Protein AF-A0A3D4TC23-F1 (afdb_monomer_lite)

Secondary structure (DSSP, 8-state):
-TTHHHHHHHHS-SS--PPP-----SS-SSS-TTT-S-TTPPTT--B-TTSPBP-SS-SSS-TTT-S-SS--GGGPSB-TTS-B-PPPPHHHHHHHHHHHH----S--------------

Structure (mmCIF, N/CA/C/O backbone):
data_AF-A0A3D4TC23-F1
#
_entry.id   AF-A0A3D4TC23-F1
#
loop_
_atom_site.group_PDB
_atom_site.id
_atom_site.type_symbol
_atom_site.label_atom_id
_atom_site.label_alt_id
_atom_site.label_comp_id
_atom_site.label_asym_id
_atom_site.label_entity_id
_atom_site.label_seq_id
_atom_site.pdbx_PDB_ins_code
_atom_site.Cartn_x
_atom_site.Cartn_y
_atom_site.Cartn_z
_atom_site.occupancy
_atom_site.B_iso_or_equiv
_atom_site.auth_seq_id
_atom_site.auth_comp_id
_atom_site.auth_asym_id
_atom_site.auth_atom_id
_atom_site.pdbx_PDB_model_num
ATOM 1 N N . ASN A 1 1 ? -44.254 -9.293 37.649 1.00 72.00 1 ASN A N 1
ATOM 2 C CA . ASN A 1 1 ? -43.130 -10.226 37.430 1.00 72.00 1 ASN A CA 1
ATOM 3 C C . ASN A 1 1 ? -41.869 -9.591 38.013 1.00 72.00 1 ASN A C 1
ATOM 5 O O . ASN A 1 1 ? -41.454 -8.567 37.481 1.00 72.00 1 ASN A O 1
ATOM 9 N N . PRO A 1 2 ? -41.305 -10.124 39.108 1.00 73.06 2 PRO A N 1
ATOM 10 C CA . PRO A 1 2 ? -40.113 -9.569 39.765 1.00 73.06 2 PRO A CA 1
ATOM 11 C C . PRO A 1 2 ? -38.872 -9.532 38.859 1.00 73.06 2 PRO A C 1
ATOM 13 O O . PRO A 1 2 ? -37.979 -8.723 39.082 1.00 73.06 2 PRO A O 1
ATOM 16 N N . ASN A 1 3 ? -38.855 -10.311 37.774 1.00 76.38 3 ASN A N 1
ATOM 17 C CA . ASN A 1 3 ? -37.745 -10.321 36.822 1.00 76.38 3 ASN A CA 1
ATOM 18 C C . ASN A 1 3 ? -37.757 -9.129 35.846 1.00 76.38 3 ASN A C 1
ATOM 20 O O . ASN A 1 3 ? -36.810 -8.962 35.085 1.00 76.38 3 ASN A O 1
ATOM 24 N N . ASN A 1 4 ? -38.797 -8.283 35.853 1.00 77.31 4 ASN A N 1
ATOM 25 C CA . ASN A 1 4 ? -38.922 -7.146 34.927 1.00 77.31 4 ASN A CA 1
ATOM 26 C C . ASN A 1 4 ? -37.765 -6.135 35.062 1.00 77.31 4 ASN A C 1
ATOM 28 O O . ASN A 1 4 ? -37.332 -5.543 34.080 1.00 77.31 4 ASN A O 1
ATOM 32 N N . TYR A 1 5 ? -37.223 -5.980 36.272 1.00 70.69 5 TYR A N 1
ATOM 33 C CA . TYR A 1 5 ? -36.070 -5.114 36.531 1.00 70.69 5 TYR A CA 1
ATOM 34 C C . TYR A 1 5 ? -34.802 -5.643 35.859 1.00 70.69 5 TYR A C 1
ATOM 36 O O . TYR A 1 5 ? -34.098 -4.889 35.196 1.00 70.69 5 TYR A O 1
ATOM 44 N N . LEU A 1 6 ? -34.582 -6.957 35.940 1.00 73.12 6 LEU A N 1
ATOM 45 C CA . LEU A 1 6 ? -33.423 -7.612 35.344 1.00 73.12 6 LEU A CA 1
ATOM 46 C C . LEU A 1 6 ? -33.476 -7.568 33.806 1.00 73.12 6 LEU A C 1
ATOM 48 O O . LEU A 1 6 ? -32.470 -7.302 33.155 1.00 73.12 6 LEU A O 1
ATOM 52 N N . TYR A 1 7 ? -34.665 -7.751 33.217 1.00 74.19 7 TYR A N 1
ATOM 53 C CA . TYR A 1 7 ? -34.852 -7.628 31.766 1.00 74.19 7 TYR A CA 1
ATOM 54 C C . TYR A 1 7 ? -34.647 -6.192 31.257 1.00 74.19 7 TYR A C 1
ATOM 56 O O . TYR A 1 7 ? -34.028 -6.002 30.211 1.00 74.19 7 TYR A O 1
ATOM 64 N N . ASN A 1 8 ? -35.111 -5.176 31.993 1.00 73.94 8 ASN A N 1
ATOM 65 C CA . ASN A 1 8 ? -34.905 -3.774 31.609 1.00 73.94 8 ASN A CA 1
ATOM 66 C C . ASN A 1 8 ? -33.432 -3.343 31.685 1.00 73.94 8 ASN A C 1
ATOM 68 O O . ASN A 1 8 ? -32.998 -2.517 30.883 1.00 73.94 8 ASN A O 1
ATOM 72 N N . GLU A 1 9 ? -32.656 -3.897 32.618 1.00 73.19 9 GLU A N 1
ATOM 73 C CA . GLU A 1 9 ? -31.223 -3.607 32.738 1.00 73.19 9 GLU A CA 1
ATOM 74 C C . GLU A 1 9 ? -30.381 -4.259 31.640 1.00 73.19 9 GLU A C 1
ATOM 76 O O . GLU A 1 9 ? -29.403 -3.661 31.203 1.00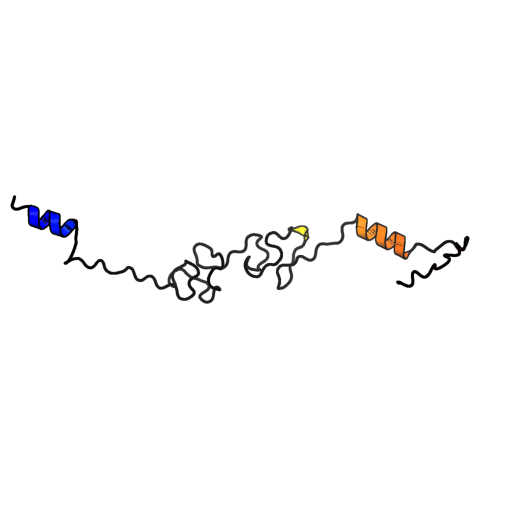 73.19 9 GLU A O 1
ATOM 81 N N . LEU A 1 10 ? -30.774 -5.436 31.147 1.00 73.31 10 LEU A N 1
ATOM 82 C CA . LEU A 1 10 ? -30.127 -6.058 29.987 1.00 73.31 10 LEU A CA 1
ATOM 83 C C . LEU A 1 10 ? -30.443 -5.314 28.685 1.00 73.31 10 LEU A C 1
ATOM 85 O O . LEU A 1 10 ? -29.566 -5.164 27.839 1.00 73.31 10 LEU A O 1
ATOM 89 N N . ASN A 1 11 ? -31.681 -4.836 28.525 1.00 71.44 11 ASN A N 1
ATOM 90 C CA . ASN A 1 11 ? -32.112 -4.174 27.293 1.00 71.44 11 ASN A CA 1
ATOM 91 C C . ASN A 1 11 ? -31.631 -2.715 27.198 1.00 71.44 11 ASN A C 1
ATOM 93 O O . ASN A 1 11 ? -31.461 -2.185 26.105 1.00 71.44 11 ASN A O 1
ATOM 97 N N . ASN A 1 12 ? -31.410 -2.052 28.339 1.00 72.50 12 ASN A N 1
ATOM 98 C CA . ASN A 1 12 ? -30.848 -0.706 28.386 1.00 72.50 12 ASN A CA 1
ATOM 99 C C . ASN A 1 12 ? -29.893 -0.562 29.587 1.00 72.50 12 ASN A C 1
ATOM 101 O O . ASN A 1 12 ? -30.278 0.038 30.601 1.00 72.50 12 ASN A O 1
ATOM 105 N N . PRO A 1 13 ? -28.652 -1.081 29.491 1.00 68.25 13 PRO A N 1
ATOM 106 C CA . PRO A 1 13 ? -27.704 -1.139 30.601 1.00 68.25 13 PRO A CA 1
ATOM 107 C C . PRO A 1 13 ? -27.252 0.258 31.026 1.00 68.25 13 PRO A C 1
ATOM 109 O O . PRO A 1 13 ? -26.252 0.797 30.566 1.00 68.25 13 PRO A O 1
ATOM 112 N N . ARG A 1 14 ? -28.000 0.863 31.953 1.00 67.88 14 ARG A N 1
ATOM 113 C CA . ARG A 1 14 ? -27.657 2.163 32.551 1.00 67.88 14 ARG A CA 1
ATOM 114 C C . ARG A 1 14 ? -26.472 2.068 33.516 1.00 67.88 14 ARG A C 1
ATOM 116 O O . ARG A 1 14 ? -25.796 3.066 33.741 1.00 67.88 14 ARG A O 1
ATOM 123 N N . HIS A 1 15 ? -26.225 0.877 34.065 1.00 67.19 15 HIS A N 1
ATOM 124 C CA . HIS A 1 15 ? -25.221 0.634 35.105 1.00 67.19 15 HIS A CA 1
ATOM 125 C C . HIS A 1 15 ? -23.964 -0.089 34.606 1.00 67.19 15 HIS A C 1
ATOM 127 O O . HIS A 1 15 ? -22.924 0.004 35.251 1.00 67.19 15 HIS A O 1
ATOM 133 N N . MET A 1 16 ? -24.013 -0.749 33.444 1.00 64.69 16 MET A N 1
ATOM 134 C CA . MET A 1 16 ? -22.820 -1.316 32.813 1.00 64.69 16 MET A CA 1
ATOM 135 C C . MET A 1 16 ? -22.335 -0.383 31.710 1.00 64.69 16 MET A C 1
ATOM 137 O O . MET A 1 16 ? -22.763 -0.467 30.563 1.00 64.69 16 MET A O 1
A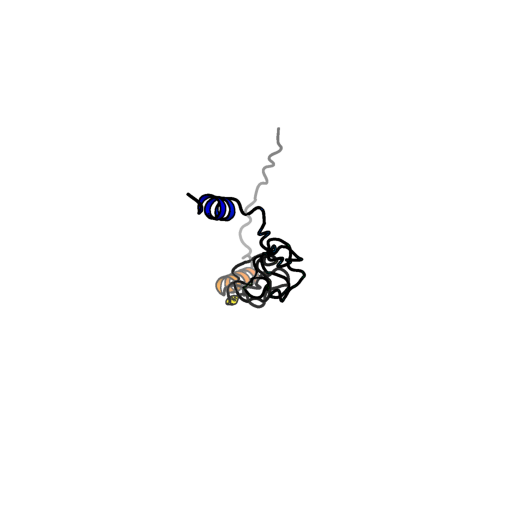TOM 141 N N . LYS A 1 17 ? -21.404 0.507 32.054 1.00 66.00 17 LYS A N 1
ATOM 142 C CA . LYS A 1 17 ? -20.554 1.131 31.041 1.00 66.00 17 LYS A CA 1
ATOM 143 C C . LYS A 1 17 ? -19.539 0.073 30.638 1.00 66.00 17 LYS A C 1
ATOM 145 O O . LYS A 1 17 ? -18.608 -0.187 31.397 1.00 66.00 17 LYS A O 1
ATOM 150 N N . GLN A 1 18 ? -19.743 -0.570 29.490 1.00 66.00 18 GLN A N 1
ATOM 151 C CA . GLN A 1 18 ? -18.682 -1.384 28.909 1.00 66.00 18 GLN A CA 1
ATOM 152 C C . GLN A 1 18 ? -17.437 -0.493 28.810 1.00 66.00 18 GLN A C 1
ATOM 154 O O . GLN A 1 18 ? -17.546 0.621 28.277 1.00 66.00 18 GLN A O 1
ATOM 159 N N . PRO A 1 19 ? -16.286 -0.906 29.370 1.00 70.50 19 PRO A N 1
ATOM 160 C CA . PRO A 1 19 ? -15.062 -0.164 29.150 1.00 70.50 19 PRO A CA 1
ATOM 161 C C . PRO A 1 19 ? -14.854 -0.130 27.640 1.00 70.50 19 PRO A C 1
ATOM 163 O O . PRO A 1 19 ? -14.875 -1.172 26.983 1.00 70.50 19 PRO A O 1
ATOM 166 N N . LYS A 1 20 ? -14.732 1.073 27.075 1.00 65.44 20 LYS A N 1
ATOM 167 C CA . LYS A 1 20 ? -14.320 1.188 25.681 1.00 65.44 20 LYS A CA 1
ATOM 168 C C . LYS A 1 20 ? -12.965 0.506 25.595 1.00 65.44 20 LYS A C 1
ATOM 170 O O . LYS A 1 20 ? -12.040 0.900 26.303 1.00 65.44 20 LYS A O 1
ATOM 175 N N . ILE A 1 21 ? -12.887 -0.531 24.774 1.00 65.44 21 ILE A N 1
ATOM 176 C CA . ILE A 1 21 ? -11.628 -1.153 24.398 1.00 65.44 21 ILE A CA 1
ATOM 177 C C . ILE A 1 21 ? -10.912 -0.082 23.570 1.00 65.44 21 ILE A C 1
ATOM 179 O O . ILE A 1 21 ? -11.206 0.110 22.395 1.00 65.44 21 ILE A O 1
ATOM 183 N N . LEU A 1 22 ? -10.109 0.737 24.248 1.00 67.81 22 LEU A N 1
ATOM 184 C CA . LEU A 1 22 ? -9.270 1.758 23.640 1.00 67.81 22 LEU A CA 1
ATOM 185 C C . LEU A 1 22 ? -8.042 1.024 23.132 1.00 67.81 22 LEU A C 1
ATOM 187 O O . LEU A 1 22 ? -7.077 0.846 23.868 1.00 67.81 22 LEU A O 1
ATOM 191 N N . LEU A 1 23 ? -8.130 0.538 21.904 1.00 73.12 23 LEU A N 1
ATOM 192 C CA . LEU A 1 23 ? -6.944 0.211 21.142 1.00 73.12 23 LEU A CA 1
ATOM 193 C C . LEU A 1 23 ? -6.602 1.489 20.369 1.00 73.12 23 LEU A C 1
ATOM 195 O O . LEU A 1 23 ? -7.324 1.803 19.422 1.00 73.12 23 LEU A O 1
ATOM 199 N N . PRO A 1 24 ? -5.644 2.304 20.851 1.00 77.81 24 PRO A N 1
ATOM 200 C CA . PRO A 1 24 ? -5.206 3.468 20.105 1.00 77.81 24 PRO A CA 1
ATOM 201 C C . PRO A 1 24 ? -4.567 3.004 18.794 1.00 77.81 24 PRO A C 1
ATOM 203 O O . PRO A 1 24 ? -3.906 1.965 18.737 1.00 77.81 24 PRO A O 1
ATOM 206 N N . ASP A 1 25 ? -4.856 3.770 17.760 1.00 80.38 25 ASP A N 1
ATOM 207 C CA . ASP A 1 25 ? -4.309 3.657 16.419 1.00 80.38 25 ASP A CA 1
ATOM 208 C C . ASP A 1 25 ? -3.830 5.079 16.093 1.00 80.38 25 ASP A C 1
ATOM 210 O O . ASP A 1 25 ? -4.631 6.006 15.902 1.00 80.38 25 ASP A O 1
ATOM 214 N N . GLY A 1 26 ? -2.528 5.294 16.273 1.00 80.50 26 GLY A N 1
ATOM 215 C CA . GLY A 1 26 ? -1.889 6.602 16.255 1.00 80.50 26 GLY A CA 1
ATOM 216 C C . GLY A 1 26 ? -1.847 7.218 14.863 1.00 80.50 26 GLY A C 1
ATOM 217 O O . GLY A 1 26 ? -1.984 8.440 14.735 1.00 80.50 26 GLY A O 1
ATOM 218 N N . ASP A 1 27 ? -1.712 6.393 13.831 1.00 77.94 27 ASP A N 1
ATOM 219 C CA . ASP A 1 27 ? -1.617 6.814 12.436 1.00 77.94 27 ASP A CA 1
ATOM 220 C C . ASP A 1 27 ? -2.893 6.537 11.617 1.00 77.94 27 ASP A C 1
ATOM 222 O O . ASP A 1 27 ? -3.061 7.094 10.529 1.00 77.94 27 ASP A O 1
ATOM 226 N N . ASN A 1 28 ? -3.881 5.872 12.223 1.00 78.75 28 ASN A N 1
ATOM 227 C CA . ASN A 1 28 ? -5.197 5.563 11.660 1.00 78.75 28 ASN A CA 1
ATOM 228 C C . ASN A 1 28 ? -5.101 4.722 10.382 1.00 78.75 28 ASN A C 1
ATOM 230 O O . ASN A 1 28 ? -5.858 4.946 9.426 1.00 78.75 28 ASN A O 1
ATOM 234 N N . ASP A 1 29 ? -4.163 3.778 10.349 1.00 73.44 29 ASP A N 1
ATOM 235 C CA . ASP A 1 29 ? -3.983 2.841 9.241 1.00 73.44 29 ASP A CA 1
ATOM 236 C C . ASP A 1 29 ? -4.861 1.572 9.365 1.00 73.44 29 ASP A C 1
ATOM 238 O O . ASP A 1 29 ? -5.011 0.811 8.403 1.00 73.44 29 ASP A O 1
ATOM 242 N N . GLY A 1 30 ? -5.540 1.393 10.506 1.00 77.44 30 GLY A N 1
ATOM 243 C CA . GLY A 1 30 ? -6.416 0.259 10.796 1.00 77.44 30 GLY A CA 1
ATOM 244 C C . GLY A 1 30 ? -5.760 -0.852 11.622 1.00 77.44 30 GLY A C 1
ATOM 245 O O . GLY A 1 30 ? -6.443 -1.827 11.966 1.00 77.44 30 GLY A O 1
ATOM 246 N N . VAL A 1 31 ? -4.482 -0.707 11.972 1.00 82.94 31 VAL A N 1
ATOM 247 C CA . VAL A 1 31 ? -3.750 -1.538 12.925 1.00 82.94 31 VAL A CA 1
ATOM 248 C C . VAL A 1 31 ? -3.496 -0.731 14.195 1.00 82.94 31 VAL A C 1
ATOM 250 O O . VAL A 1 31 ? -3.268 0.464 14.212 1.00 82.94 31 VAL A O 1
ATOM 253 N N . THR A 1 32 ? -3.616 -1.39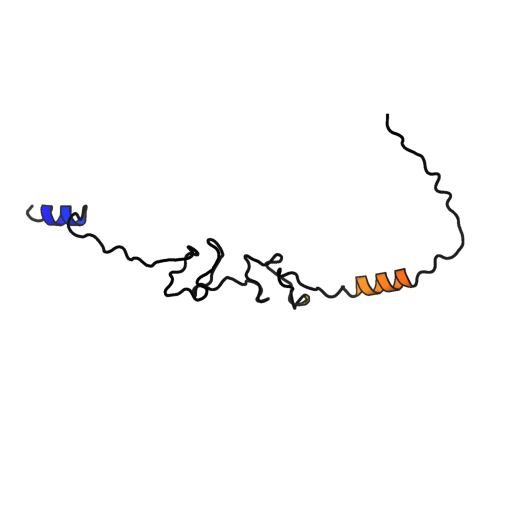5 15.334 1.00 84.00 32 THR A N 1
ATOM 254 C CA . THR A 1 32 ? -3.479 -0.737 16.635 1.00 84.00 32 THR A CA 1
ATOM 255 C C . THR A 1 32 ? -2.007 -0.643 17.009 1.00 84.00 32 THR A C 1
ATOM 257 O O . THR A 1 32 ? -1.311 -1.641 16.818 1.00 84.00 32 THR A O 1
ATOM 260 N N 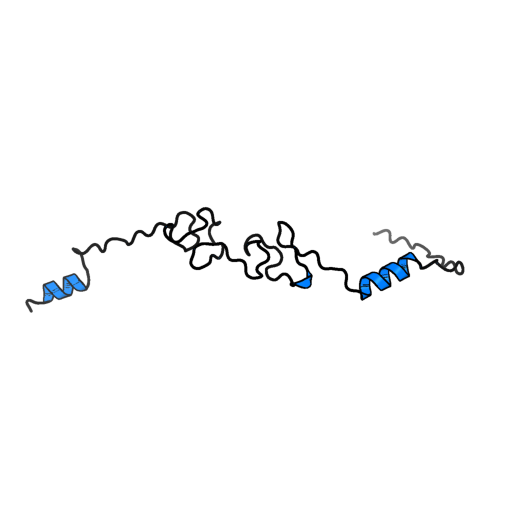. ASP A 1 33 ? -1.577 0.426 17.686 1.00 82.12 33 ASP A N 1
ATOM 261 C CA . ASP A 1 33 ? -0.167 0.717 18.026 1.00 82.12 33 ASP A CA 1
ATOM 262 C C . ASP A 1 33 ? 0.614 -0.477 18.622 1.00 82.12 33 ASP A C 1
ATOM 264 O O . ASP A 1 33 ? 1.825 -0.601 18.479 1.00 82.12 33 ASP A O 1
ATOM 268 N N . GLN A 1 34 ? -0.069 -1.375 19.341 1.00 79.88 34 GLN A N 1
ATOM 269 C CA . GLN A 1 34 ? 0.533 -2.569 19.952 1.00 79.88 34 GLN A CA 1
ATOM 270 C C . GLN A 1 34 ? 0.966 -3.659 18.956 1.00 79.88 34 GLN A C 1
ATOM 272 O O . GLN A 1 34 ? 1.764 -4.528 19.311 1.00 79.88 34 GLN A O 1
ATOM 277 N N . PHE A 1 35 ? 0.380 -3.667 17.762 1.00 80.12 35 PHE A N 1
ATOM 278 C CA . PHE A 1 35 ? 0.657 -4.614 16.683 1.00 80.12 35 PHE A CA 1
ATOM 279 C C . PHE A 1 35 ? 1.287 -3.937 15.473 1.00 80.12 35 PHE A C 1
ATOM 281 O O . PHE A 1 35 ? 1.648 -4.643 14.538 1.00 80.12 35 PHE A O 1
ATOM 288 N N . ASP A 1 36 ? 1.414 -2.615 15.511 1.00 82.31 36 ASP A N 1
ATOM 289 C CA . ASP A 1 36 ? 1.993 -1.822 14.451 1.00 82.31 36 ASP A CA 1
ATOM 290 C C . ASP A 1 36 ? 3.528 -1.802 14.550 1.00 82.31 36 ASP A C 1
ATOM 292 O O . ASP A 1 36 ? 4.123 -1.398 15.556 1.00 82.31 36 ASP A O 1
ATOM 296 N N . LEU A 1 37 ? 4.179 -2.321 13.509 1.00 82.75 37 LEU A N 1
ATOM 297 C CA . LEU A 1 37 ? 5.631 -2.305 13.352 1.00 82.75 37 LEU A CA 1
ATOM 298 C C . LEU A 1 37 ? 6.136 -1.028 12.663 1.00 82.75 37 LEU A C 1
ATOM 300 O O . LEU A 1 37 ? 7.324 -0.717 12.800 1.00 82.75 37 LEU A O 1
ATOM 304 N N . GLU A 1 38 ? 5.281 -0.301 11.943 1.00 80.44 38 GLU A N 1
ATOM 305 C CA . GLU A 1 38 ? 5.592 0.947 11.248 1.00 80.44 38 GLU A CA 1
ATOM 306 C C . GLU A 1 38 ? 4.715 2.103 11.765 1.00 80.44 38 GLU A C 1
ATOM 308 O O . GLU A 1 38 ? 3.834 2.566 11.051 1.00 80.44 38 GLU A O 1
ATOM 313 N N . PRO A 1 39 ? 5.059 2.697 12.929 1.00 70.25 39 PRO A N 1
ATOM 314 C CA . PRO A 1 39 ? 4.257 3.716 13.632 1.00 70.25 39 PRO A CA 1
ATOM 315 C C . PRO A 1 39 ? 4.123 5.079 12.929 1.00 70.25 39 PRO A C 1
ATOM 317 O O . PRO A 1 39 ? 3.813 6.088 13.561 1.00 70.25 39 PRO A O 1
ATOM 320 N N . ASN A 1 40 ? 4.476 5.166 11.648 1.00 77.62 40 ASN A N 1
ATOM 321 C CA . ASN A 1 40 ? 4.307 6.355 10.816 1.00 77.62 40 ASN A CA 1
ATOM 322 C C . ASN A 1 40 ? 3.766 5.969 9.435 1.00 77.62 40 ASN A C 1
ATOM 324 O O . ASN A 1 40 ? 4.156 6.576 8.424 1.00 77.62 40 ASN A O 1
ATOM 328 N N . THR A 1 41 ? 2.919 4.946 9.369 1.00 77.38 41 THR A N 1
ATOM 329 C CA . THR A 1 41 ? 2.271 4.582 8.123 1.00 77.38 41 THR A CA 1
ATOM 330 C C . THR A 1 41 ? 1.292 5.699 7.752 1.00 77.38 41 THR A C 1
ATOM 332 O O . THR A 1 41 ? 0.557 6.219 8.589 1.00 77.38 41 THR A O 1
ATOM 335 N N . PRO A 1 42 ? 1.299 6.195 6.504 1.00 74.62 42 PRO A N 1
ATOM 336 C CA . PRO A 1 42 ? 0.356 7.235 6.129 1.00 74.62 42 PRO A CA 1
ATOM 337 C C . PRO A 1 42 ? -1.081 6.716 6.242 1.00 74.62 42 PRO A C 1
ATOM 339 O O . PRO A 1 42 ? -1.402 5.653 5.714 1.00 74.62 42 PRO A O 1
ATOM 342 N N . ALA A 1 43 ? -1.949 7.511 6.873 1.00 70.12 43 ALA A N 1
ATOM 343 C CA . ALA A 1 43 ? -3.361 7.187 7.055 1.00 70.12 43 ALA A CA 1
ATOM 344 C C . ALA A 1 43 ? -4.012 6.721 5.739 1.00 70.12 43 ALA A C 1
ATOM 346 O O . ALA A 1 43 ? -4.004 7.441 4.733 1.00 70.12 43 ALA A O 1
ATOM 347 N N . GLY A 1 44 ? -4.591 5.520 5.755 1.00 70.44 44 GLY A N 1
ATOM 348 C CA . GLY A 1 44 ? -5.236 4.899 4.595 1.00 70.44 44 GLY A CA 1
ATOM 349 C C . GLY A 1 44 ? -4.315 4.099 3.668 1.00 70.44 44 GLY A C 1
ATOM 350 O O . GLY A 1 44 ? -4.801 3.577 2.662 1.00 70.44 44 GLY A O 1
ATOM 351 N N . ALA A 1 45 ? -3.020 3.972 3.972 1.00 76.88 45 ALA A N 1
ATOM 352 C CA . ALA A 1 45 ? -2.187 2.971 3.319 1.00 76.88 45 ALA A CA 1
ATOM 353 C C . ALA A 1 45 ? -2.617 1.562 3.744 1.00 76.88 45 ALA A C 1
ATOM 355 O O . ALA A 1 45 ? -3.009 1.322 4.883 1.00 76.88 45 ALA A O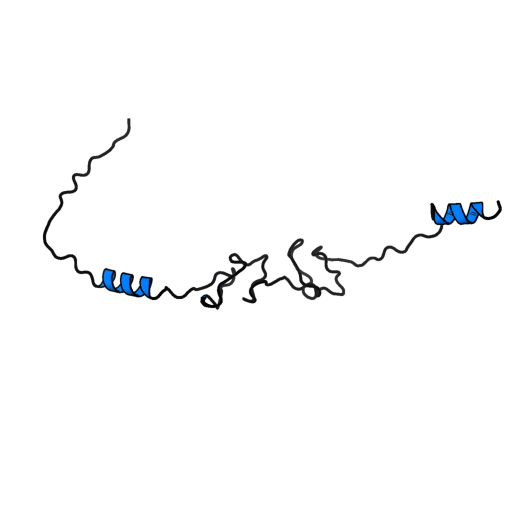 1
ATOM 356 N N . ALA A 1 46 ? -2.569 0.620 2.803 1.00 80.25 46 ALA A N 1
ATOM 357 C CA . ALA A 1 46 ? -2.848 -0.770 3.117 1.00 80.25 46 ALA A CA 1
ATOM 358 C C . ALA A 1 46 ? -1.669 -1.349 3.904 1.00 80.25 46 ALA A C 1
ATOM 360 O O . ALA A 1 46 ? -0.537 -1.324 3.417 1.00 80.25 46 ALA A O 1
ATOM 361 N N . VAL A 1 47 ? -1.950 -1.901 5.079 1.00 84.56 47 VAL A N 1
ATOM 362 C CA . VAL A 1 47 ? -0.965 -2.584 5.921 1.00 84.56 47 VAL A CA 1
ATOM 363 C C . VAL A 1 47 ? -1.255 -4.073 6.064 1.00 84.56 47 VAL A C 1
ATOM 365 O O . VAL A 1 47 ? -2.372 -4.544 5.826 1.00 84.56 47 VAL A O 1
ATOM 368 N N . ASP A 1 48 ? -0.218 -4.835 6.403 1.00 82.31 48 ASP A N 1
ATOM 369 C CA . ASP A 1 48 ? -0.320 -6.237 6.784 1.00 82.31 48 ASP A CA 1
ATOM 370 C C . ASP A 1 48 ? -0.812 -6.391 8.238 1.00 82.31 48 ASP A C 1
ATOM 372 O O . ASP A 1 48 ? -1.039 -5.427 8.966 1.00 82.31 48 ASP A O 1
ATOM 376 N N . ALA A 1 49 ? -1.001 -7.634 8.688 1.00 80.00 49 ALA A N 1
ATOM 377 C CA . ALA A 1 49 ? -1.483 -7.918 10.044 1.00 80.00 49 ALA A CA 1
ATOM 378 C C . ALA A 1 49 ? -0.522 -7.474 11.169 1.00 80.00 49 ALA A C 1
ATOM 380 O O . ALA A 1 49 ? -0.885 -7.565 12.341 1.00 80.00 49 ALA A O 1
ATOM 381 N N . HIS A 1 50 ? 0.693 -7.047 10.824 1.00 80.69 50 HIS A N 1
ATOM 382 C CA . HIS A 1 50 ? 1.701 -6.528 11.738 1.00 80.69 50 HIS A CA 1
ATOM 383 C C . HIS A 1 50 ? 1.915 -5.013 11.551 1.00 80.69 50 HIS A C 1
ATOM 385 O O . HIS A 1 50 ? 2.952 -4.503 11.966 1.00 80.69 50 HIS A O 1
ATOM 391 N N . GLY A 1 51 ? 1.001 -4.308 10.871 1.00 78.75 51 GLY A N 1
ATOM 392 C CA . GLY A 1 51 ? 1.109 -2.864 10.629 1.00 78.75 51 GLY A CA 1
ATOM 393 C C . GLY A 1 51 ? 2.277 -2.473 9.730 1.00 78.75 51 GLY A C 1
ATOM 394 O O . GLY A 1 51 ? 2.728 -1.341 9.757 1.00 78.75 51 GLY A O 1
ATOM 395 N N . ARG A 1 52 ? 2.817 -3.402 8.931 1.00 83.88 52 ARG A N 1
ATOM 396 C CA . ARG A 1 52 ? 3.789 -3.018 7.901 1.00 83.88 52 ARG A CA 1
ATOM 397 C C . ARG A 1 52 ? 3.067 -2.657 6.631 1.00 83.88 52 ARG A C 1
ATOM 399 O O . ARG A 1 52 ? 2.117 -3.341 6.243 1.00 83.88 52 ARG A O 1
ATOM 406 N N . ALA A 1 53 ? 3.560 -1.648 5.942 1.00 85.31 53 ALA A N 1
ATOM 407 C CA . ALA A 1 53 ? 3.032 -1.264 4.661 1.00 85.31 53 ALA A CA 1
ATOM 408 C C . ALA A 1 53 ? 3.087 -2.433 3.680 1.00 85.31 53 ALA A C 1
ATOM 410 O O . ALA A 1 53 ? 4.092 -3.136 3.543 1.00 85.31 53 ALA A O 1
ATOM 411 N N . LYS A 1 54 ? 1.960 -2.653 3.014 1.00 86.12 54 LYS A N 1
ATOM 412 C CA . LYS A 1 54 ? 1.812 -3.743 2.070 1.00 86.12 54 LYS A CA 1
ATOM 413 C C . LYS A 1 54 ? 2.704 -3.495 0.853 1.00 86.12 54 LYS A C 1
ATOM 415 O O . LYS A 1 54 ? 2.669 -2.413 0.275 1.00 86.12 54 LYS A O 1
ATOM 420 N N . ASP A 1 55 ? 3.471 -4.514 0.497 1.00 85.94 55 ASP A N 1
ATOM 421 C CA . ASP A 1 55 ? 4.304 -4.602 -0.701 1.00 85.94 55 ASP A CA 1
ATOM 422 C C . ASP A 1 55 ? 3.847 -5.866 -1.445 1.00 85.94 55 ASP A C 1
ATOM 424 O O . ASP A 1 55 ? 4.026 -6.993 -0.962 1.00 85.94 55 ASP A O 1
ATOM 428 N N . THR A 1 56 ? 3.097 -5.672 -2.529 1.00 85.75 56 THR A N 1
ATOM 429 C CA . THR A 1 56 ? 2.403 -6.751 -3.237 1.00 85.75 56 THR A CA 1
ATOM 430 C C . THR A 1 56 ? 3.342 -7.556 -4.139 1.00 85.75 56 THR A C 1
ATOM 432 O O . THR A 1 56 ? 3.119 -8.763 -4.296 1.00 85.75 56 THR A O 1
ATOM 435 N N . ASP A 1 57 ? 4.373 -6.942 -4.719 1.00 83.88 57 ASP A N 1
ATOM 436 C CA . ASP A 1 57 ? 5.304 -7.602 -5.642 1.00 83.88 57 ASP A CA 1
ATOM 437 C C . ASP A 1 57 ? 6.659 -7.971 -5.008 1.00 83.88 57 ASP A C 1
ATOM 439 O O . ASP A 1 57 ? 7.386 -8.814 -5.550 1.00 83.88 57 ASP A O 1
ATOM 443 N N . GLY A 1 58 ? 6.942 -7.453 -3.811 1.00 85.31 58 GLY A N 1
ATOM 444 C CA . GLY A 1 58 ? 8.132 -7.756 -3.030 1.00 85.31 58 GLY A CA 1
ATOM 445 C C . GLY A 1 58 ? 9.379 -7.017 -3.511 1.00 85.31 58 GLY A C 1
ATOM 446 O O . GLY A 1 58 ? 10.490 -7.515 -3.288 1.00 85.31 58 GLY A O 1
ATOM 447 N N . ASP A 1 59 ? 9.225 -5.890 -4.208 1.00 80.88 59 ASP A N 1
ATOM 448 C CA . ASP A 1 59 ? 10.333 -5.071 -4.703 1.00 80.88 59 ASP A CA 1
ATOM 449 C C . ASP A 1 59 ? 10.998 -4.188 -3.633 1.00 80.88 59 ASP A C 1
ATOM 451 O O . ASP A 1 59 ? 12.113 -3.687 -3.838 1.00 80.88 59 ASP A O 1
ATOM 455 N N . GLY A 1 60 ? 10.386 -4.109 -2.447 1.00 83.31 60 GLY A N 1
ATOM 456 C CA . GLY A 1 60 ? 10.848 -3.330 -1.306 1.00 83.31 60 GLY A CA 1
ATOM 457 C C . GLY A 1 60 ? 10.300 -1.902 -1.259 1.00 83.31 60 GLY A C 1
ATOM 458 O O . GLY A 1 60 ? 10.671 -1.149 -0.349 1.00 83.31 60 GLY A O 1
ATOM 459 N N . VAL A 1 61 ? 9.438 -1.515 -2.199 1.00 86.12 61 VAL A N 1
ATOM 460 C CA . VAL A 1 61 ? 8.692 -0.259 -2.219 1.00 86.12 61 VAL A CA 1
ATOM 461 C C . VAL A 1 61 ? 7.239 -0.556 -1.833 1.00 86.12 61 VAL A C 1
ATOM 463 O O . VAL A 1 61 ? 6.560 -1.336 -2.483 1.00 86.12 61 VAL A O 1
ATOM 466 N N . PRO A 1 62 ? 6.707 0.070 -0.771 1.00 86.56 62 PRO A N 1
ATOM 467 C CA . PRO A 1 62 ? 5.311 -0.133 -0.403 1.00 86.56 62 PRO A CA 1
ATOM 468 C C . PRO A 1 62 ? 4.332 0.283 -1.508 1.00 86.56 62 PRO A C 1
ATOM 470 O O . PRO A 1 62 ? 4.515 1.346 -2.105 1.00 86.56 62 PRO A O 1
ATOM 473 N N . ASP A 1 63 ? 3.215 -0.440 -1.651 1.00 86.38 63 ASP A N 1
ATOM 474 C CA . ASP A 1 63 ? 2.167 -0.230 -2.668 1.00 86.38 63 ASP A CA 1
ATOM 475 C C . ASP A 1 63 ? 1.675 1.233 -2.745 1.00 86.38 63 ASP A C 1
ATOM 477 O O . ASP A 1 63 ? 1.241 1.713 -3.788 1.00 86.38 63 ASP A O 1
ATOM 481 N N . TYR A 1 64 ? 1.700 1.969 -1.625 1.00 82.12 64 TYR A N 1
ATOM 482 C CA . TYR A 1 64 ? 1.248 3.367 -1.566 1.00 82.12 64 TYR A CA 1
ATOM 483 C C . TYR A 1 64 ? 2.260 4.379 -2.140 1.00 82.12 64 TYR A C 1
ATOM 485 O O . TYR A 1 64 ? 1.906 5.533 -2.392 1.00 82.12 64 TYR A O 1
ATOM 493 N N . LYS A 1 65 ? 3.527 3.978 -2.287 1.00 83.81 65 LYS A N 1
ATOM 494 C CA . LYS A 1 65 ? 4.633 4.751 -2.884 1.00 83.81 65 LYS A CA 1
ATOM 495 C C . LYS A 1 65 ? 5.041 4.217 -4.252 1.00 83.81 65 LYS A C 1
ATOM 497 O O . LYS A 1 65 ? 5.674 4.956 -5.006 1.00 83.81 65 LYS A O 1
ATOM 502 N N . ASP A 1 66 ? 4.689 2.975 -4.536 1.00 85.06 66 ASP A N 1
ATOM 503 C CA . ASP A 1 66 ? 4.982 2.301 -5.780 1.00 85.06 66 ASP A CA 1
ATOM 504 C C . ASP A 1 66 ? 4.087 2.818 -6.922 1.00 85.06 66 ASP A C 1
ATOM 506 O O . ASP A 1 66 ? 2.860 2.927 -6.815 1.00 85.06 66 ASP A O 1
ATOM 510 N N . LYS A 1 67 ? 4.722 3.197 -8.032 1.00 85.19 67 LYS A N 1
ATOM 511 C CA . LYS A 1 67 ? 4.035 3.582 -9.270 1.00 85.19 67 LYS A CA 1
ATOM 512 C C . LYS A 1 67 ? 3.574 2.369 -10.077 1.00 85.19 67 LYS A C 1
ATOM 514 O O . LYS A 1 67 ? 2.630 2.504 -10.859 1.00 85.19 67 LYS A O 1
ATOM 519 N N . GLU A 1 68 ? 4.232 1.227 -9.918 1.00 83.69 68 GLU A N 1
ATOM 520 C CA . GLU A 1 68 ? 4.010 -0.026 -10.628 1.00 83.69 68 GLU A CA 1
ATOM 521 C C . GLU A 1 68 ? 3.689 -1.163 -9.645 1.00 83.69 68 GLU A C 1
ATOM 523 O O . GLU A 1 68 ? 4.456 -2.105 -9.562 1.00 83.69 68 GLU A O 1
ATOM 528 N N . ILE A 1 69 ? 2.486 -1.150 -9.039 1.00 82.19 69 ILE A N 1
ATOM 529 C CA . ILE A 1 69 ? 1.977 -2.138 -8.038 1.00 82.19 69 ILE A CA 1
ATOM 530 C C . ILE A 1 69 ? 2.341 -3.619 -8.323 1.00 82.19 69 ILE A C 1
ATOM 532 O O . ILE A 1 69 ? 2.303 -4.469 -7.435 1.00 82.19 69 ILE A O 1
ATOM 536 N N . LEU A 1 70 ? 2.573 -3.967 -9.592 1.00 85.06 70 LEU A N 1
ATOM 537 C CA . LEU A 1 70 ? 3.094 -5.263 -10.011 1.00 85.06 70 LEU A CA 1
ATOM 538 C C . LEU A 1 70 ? 4.245 -5.083 -11.005 1.00 85.06 70 LEU A C 1
ATOM 540 O O . LEU A 1 70 ? 4.050 -5.191 -12.225 1.00 85.06 70 LEU A O 1
ATOM 544 N N . THR A 1 71 ? 5.453 -4.890 -10.494 1.00 80.38 71 THR A N 1
ATOM 545 C CA . THR A 1 71 ? 6.663 -4.917 -11.302 1.00 80.38 71 THR A CA 1
ATOM 546 C C . THR A 1 71 ? 6.971 -6.350 -11.734 1.00 80.38 71 THR A C 1
ATOM 548 O O . THR A 1 71 ? 6.933 -7.318 -10.971 1.00 80.38 71 THR A O 1
ATOM 551 N N . GLN A 1 72 ? 7.285 -6.540 -13.017 1.00 80.19 72 GLN A N 1
ATOM 552 C CA . GLN A 1 72 ? 7.689 -7.858 -13.512 1.00 80.19 72 GLN A CA 1
ATOM 553 C C . GLN A 1 72 ? 9.059 -8.230 -12.934 1.00 80.19 72 GLN A C 1
ATOM 555 O O . GLN A 1 72 ? 9.978 -7.419 -13.003 1.00 80.19 72 GLN A O 1
ATOM 560 N N . LEU A 1 73 ? 9.253 -9.481 -12.486 1.00 78.19 73 LEU A N 1
ATOM 561 C CA . LEU A 1 73 ? 10.546 -9.963 -11.955 1.00 78.19 73 LEU A CA 1
ATOM 562 C C . LEU A 1 73 ? 11.743 -9.692 -12.887 1.00 78.19 73 LEU A C 1
ATOM 564 O O . LEU A 1 73 ? 12.873 -9.549 -12.427 1.00 78.19 73 LEU A O 1
ATOM 568 N N . SER A 1 74 ? 11.514 -9.608 -14.200 1.00 79.50 74 SER A N 1
ATOM 569 C CA . SER A 1 74 ? 12.544 -9.265 -15.188 1.00 79.50 74 SER A CA 1
ATOM 570 C C . SER A 1 74 ? 13.061 -7.828 -15.091 1.00 79.50 74 SER A C 1
ATOM 572 O O . SER A 1 74 ? 14.090 -7.528 -15.689 1.00 79.50 74 SER A O 1
ATOM 574 N N . CYS A 1 75 ? 12.350 -6.944 -14.395 1.00 81.19 75 CYS A N 1
ATOM 575 C CA . CYS A 1 75 ? 12.633 -5.514 -14.301 1.00 81.19 75 CYS A CA 1
ATOM 576 C C . CYS A 1 75 ? 13.237 -5.102 -12.948 1.00 81.19 75 CYS A C 1
ATOM 578 O O . CYS A 1 75 ? 13.454 -3.914 -12.716 1.00 81.19 75 CYS A O 1
ATOM 580 N N . PHE A 1 76 ? 13.555 -6.071 -12.082 1.00 79.31 76 PHE A N 1
ATOM 581 C CA . PHE A 1 76 ? 14.236 -5.845 -10.809 1.00 79.31 76 PHE A CA 1
ATOM 582 C C . PHE A 1 76 ? 15.742 -5.619 -11.033 1.00 79.31 76 PHE A C 1
ATOM 584 O O . PHE A 1 76 ? 16.345 -6.287 -11.881 1.00 79.31 76 PHE A O 1
ATOM 591 N N . PRO A 1 77 ? 16.404 -4.749 -10.248 1.00 84.12 77 PRO A N 1
ATOM 592 C CA . PRO A 1 77 ? 15.877 -3.958 -9.132 1.00 84.12 77 PRO A CA 1
ATOM 593 C C . PRO A 1 77 ? 15.128 -2.694 -9.585 1.00 84.12 77 PRO A C 1
ATOM 595 O O . PRO A 1 77 ? 15.465 -2.096 -10.611 1.00 84.12 77 PRO A O 1
ATOM 598 N N . VAL A 1 78 ? 14.157 -2.274 -8.778 1.00 85.56 78 VAL A N 1
ATOM 599 C CA . VAL A 1 78 ? 13.388 -1.039 -8.976 1.00 85.56 78 VAL A CA 1
ATOM 600 C C . VAL A 1 78 ? 14.124 0.193 -8.454 1.00 85.56 78 VAL A C 1
ATOM 602 O O . VAL A 1 78 ? 15.141 0.098 -7.755 1.00 85.56 78 VAL A O 1
ATOM 605 N N . ASP A 1 79 ? 13.640 1.374 -8.830 1.00 85.56 79 ASP A N 1
ATOM 606 C CA . ASP A 1 79 ? 14.072 2.630 -8.228 1.00 85.56 79 ASP A CA 1
ATOM 607 C C . ASP A 1 79 ? 13.232 3.017 -6.994 1.00 85.56 79 ASP A C 1
ATOM 609 O O . ASP A 1 79 ? 12.359 2.289 -6.540 1.00 85.56 79 ASP A O 1
ATOM 613 N N . LYS A 1 80 ? 13.515 4.190 -6.417 1.00 86.00 80 LYS A N 1
ATOM 614 C CA . LYS A 1 80 ? 12.822 4.722 -5.228 1.00 86.00 80 LYS A CA 1
ATOM 615 C C . LYS A 1 80 ? 11.305 4.921 -5.399 1.00 86.00 80 LYS A C 1
ATOM 617 O O . LYS A 1 80 ? 10.635 5.164 -4.400 1.00 86.00 80 LYS A O 1
ATOM 622 N N . ASP A 1 81 ? 10.810 4.926 -6.635 1.00 83.75 81 ASP A N 1
ATOM 623 C CA . ASP A 1 81 ? 9.395 5.098 -6.958 1.00 83.75 81 ASP A CA 1
ATOM 624 C C . ASP A 1 81 ? 8.742 3.761 -7.373 1.00 83.75 81 ASP A C 1
ATOM 626 O O . ASP A 1 81 ? 7.622 3.790 -7.878 1.00 83.75 81 ASP A O 1
ATOM 630 N N . GLY A 1 82 ? 9.443 2.628 -7.219 1.00 83.00 82 GLY A N 1
ATOM 631 C CA . GLY A 1 82 ? 8.963 1.297 -7.614 1.00 83.00 82 GLY A CA 1
ATOM 632 C C . GLY A 1 82 ? 8.994 1.042 -9.124 1.00 83.00 82 GLY A C 1
ATOM 633 O O . GLY A 1 82 ? 8.453 0.066 -9.613 1.00 83.00 82 GLY A O 1
ATOM 634 N N . VAL A 1 83 ? 9.651 1.903 -9.915 1.00 83.75 83 VAL A N 1
ATOM 635 C CA . VAL A 1 83 ? 9.708 1.701 -11.372 1.00 83.75 83 VAL A CA 1
ATOM 636 C C . VAL A 1 83 ? 10.860 0.767 -11.731 1.00 83.75 83 VAL A C 1
ATOM 638 O O . VAL A 1 83 ? 12.037 1.073 -11.487 1.00 83.75 83 VAL A O 1
ATOM 641 N N . GLY A 1 84 ? 10.528 -0.361 -12.359 1.00 82.75 84 GLY A N 1
ATOM 642 C CA . GLY A 1 84 ? 11.497 -1.363 -12.787 1.00 82.75 84 GLY A CA 1
ATOM 643 C C . GLY A 1 84 ? 12.354 -0.922 -13.976 1.00 82.75 84 GLY A C 1
ATOM 644 O O . GLY A 1 84 ? 11.874 -0.378 -14.973 1.00 82.75 84 GLY A O 1
ATOM 645 N N . LYS A 1 85 ? 13.657 -1.227 -13.939 1.00 79.38 85 LYS A N 1
ATOM 646 C CA . LYS A 1 85 ? 14.534 -1.095 -15.116 1.00 79.38 85 LYS A CA 1
ATOM 647 C C . LYS A 1 85 ? 14.468 -2.365 -15.949 1.00 79.38 85 LYS A C 1
ATOM 649 O O . LYS A 1 85 ? 15.340 -3.227 -15.867 1.00 79.38 85 LYS A O 1
ATOM 654 N N . CYS A 1 86 ? 13.440 -2.466 -16.784 1.00 81.31 86 CYS A N 1
ATOM 655 C CA . CYS A 1 86 ? 13.308 -3.592 -17.698 1.00 81.31 86 CYS A CA 1
ATOM 656 C C . CYS A 1 86 ? 14.459 -3.613 -18.725 1.00 81.31 86 CYS A C 1
ATOM 658 O O . CYS A 1 86 ? 14.729 -2.590 -19.365 1.00 81.31 86 CYS A O 1
ATOM 660 N N . PRO A 1 87 ? 15.133 -4.759 -18.933 1.00 76.25 87 PRO A N 1
ATOM 661 C CA . PRO A 1 87 ? 16.076 -4.901 -20.032 1.00 76.25 87 PRO A CA 1
ATOM 662 C C . PRO A 1 87 ? 15.327 -4.733 -21.359 1.00 76.25 87 PRO A C 1
ATOM 664 O O . PRO A 1 87 ? 14.239 -5.286 -21.534 1.00 76.25 87 PRO A O 1
ATOM 667 N N . GLU A 1 88 ? 15.899 -3.971 -22.299 1.00 74.44 88 GLU A N 1
ATOM 668 C CA . GLU A 1 88 ? 15.328 -3.859 -23.645 1.00 74.44 88 GLU A CA 1
ATOM 669 C C . GLU A 1 88 ? 15.143 -5.279 -24.213 1.00 74.44 88 GLU A C 1
ATOM 671 O O . GLU A 1 88 ? 16.090 -6.077 -24.183 1.00 74.44 88 GLU A O 1
ATOM 676 N N . PRO A 1 89 ? 13.949 -5.627 -24.728 1.00 81.38 89 PRO A N 1
ATOM 677 C CA . PRO A 1 89 ? 13.760 -6.920 -25.362 1.00 81.38 89 PRO A CA 1
ATOM 678 C C . PRO A 1 89 ? 14.744 -7.048 -26.528 1.00 81.38 89 PRO A C 1
ATOM 680 O O . PRO A 1 89 ? 15.054 -6.058 -27.197 1.00 81.38 89 PRO A O 1
ATOM 683 N N . ALA A 1 90 ? 15.233 -8.265 -26.786 1.00 76.44 90 ALA A N 1
ATOM 684 C CA . ALA A 1 90 ? 16.249 -8.516 -27.815 1.00 76.44 90 ALA A CA 1
ATOM 685 C C . ALA A 1 90 ? 15.876 -7.897 -29.176 1.00 76.44 90 ALA A C 1
ATOM 687 O O . ALA A 1 90 ? 16.733 -7.334 -29.855 1.00 76.44 90 ALA A O 1
ATOM 688 N N . CYS A 1 91 ? 14.579 -7.883 -29.507 1.00 75.31 91 CYS A N 1
ATOM 689 C CA . CYS A 1 91 ? 14.066 -7.263 -30.724 1.00 75.31 91 CYS A CA 1
ATOM 690 C C . CYS A 1 91 ? 14.363 -5.757 -30.816 1.00 75.31 91 CYS A C 1
ATOM 692 O O . CYS A 1 91 ? 14.699 -5.266 -31.890 1.00 75.31 91 CYS A O 1
ATOM 694 N N . CYS A 1 92 ? 14.291 -5.015 -29.709 1.00 76.50 92 CYS A N 1
ATOM 695 C CA . CYS A 1 92 ? 14.542 -3.578 -29.703 1.00 76.50 92 CYS A CA 1
ATOM 696 C C . CYS A 1 92 ? 16.032 -3.272 -29.841 1.00 76.50 92 CYS A C 1
ATOM 698 O O . CYS A 1 92 ? 16.386 -2.328 -30.543 1.00 76.50 92 CYS A O 1
ATOM 700 N N . LYS A 1 93 ? 16.907 -4.087 -29.238 1.00 80.81 93 LYS A N 1
ATOM 701 C CA . LYS A 1 93 ? 18.359 -3.933 -29.384 1.00 80.81 93 LYS A CA 1
ATOM 702 C C . LYS A 1 93 ? 18.803 -4.177 -30.828 1.00 80.81 93 LYS A C 1
ATOM 704 O O . LYS A 1 93 ? 19.516 -3.355 -31.395 1.00 80.81 93 LYS A O 1
ATOM 709 N N . GLU A 1 94 ? 18.318 -5.256 -31.441 1.00 80.38 94 GLU A N 1
ATOM 710 C CA . GLU A 1 94 ? 18.653 -5.614 -32.824 1.00 80.38 94 GLU A CA 1
ATOM 711 C C . GLU A 1 94 ? 18.195 -4.543 -33.820 1.00 80.38 94 GLU A C 1
ATOM 713 O O . GLU A 1 94 ? 18.977 -4.106 -34.663 1.00 80.38 94 GLU A O 1
ATOM 718 N N . ILE A 1 95 ? 16.961 -4.046 -33.688 1.00 80.94 95 ILE A N 1
ATOM 719 C CA . ILE A 1 95 ? 16.438 -2.984 -34.560 1.00 80.94 95 ILE A CA 1
ATOM 720 C C . ILE A 1 95 ? 17.239 -1.683 -34.387 1.00 80.94 95 ILE A C 1
ATOM 722 O O . ILE A 1 95 ? 17.524 -0.997 -35.370 1.00 80.94 95 ILE A O 1
ATOM 726 N N . LYS A 1 96 ? 17.643 -1.345 -33.158 1.00 81.19 96 LYS A N 1
ATOM 727 C CA . LYS A 1 96 ? 18.424 -0.137 -32.849 1.00 81.19 96 LYS A CA 1
ATOM 728 C C . LYS A 1 96 ? 19.839 -0.210 -33.425 1.00 81.19 96 LYS A C 1
ATOM 730 O O . LYS A 1 96 ? 20.295 0.765 -34.019 1.00 81.19 96 LYS A O 1
ATOM 735 N N . ASP A 1 97 ? 20.486 -1.370 -33.341 1.00 84.56 97 ASP A N 1
ATOM 736 C CA . ASP A 1 97 ? 21.794 -1.623 -33.956 1.00 84.56 97 ASP A CA 1
ATOM 737 C C . ASP A 1 97 ? 21.706 -1.584 -35.494 1.00 84.56 97 ASP A C 1
ATOM 739 O O . ASP A 1 97 ? 22.564 -1.004 -36.166 1.00 84.56 97 ASP A O 1
ATOM 743 N N . MET A 1 98 ? 20.625 -2.128 -36.069 1.00 81.06 98 MET A N 1
ATOM 744 C CA . MET A 1 98 ? 20.350 -2.040 -37.507 1.00 81.06 98 MET A CA 1
ATOM 745 C C . MET A 1 98 ? 20.144 -0.592 -37.966 1.00 81.06 98 MET A C 1
ATOM 747 O O . MET A 1 98 ? 20.686 -0.202 -38.998 1.00 81.06 98 MET A O 1
ATOM 751 N N . MET A 1 99 ? 19.402 0.216 -37.203 1.00 77.19 99 MET A N 1
ATOM 752 C CA . MET A 1 99 ? 19.195 1.640 -37.487 1.00 77.19 99 MET A CA 1
ATOM 753 C C . MET A 1 99 ? 20.479 2.462 -37.334 1.00 77.19 99 MET A C 1
ATOM 755 O O . MET A 1 99 ? 20.730 3.350 -38.145 1.00 77.19 99 MET A O 1
ATOM 759 N N . ALA A 1 100 ? 21.312 2.162 -36.335 1.00 81.31 100 ALA A N 1
ATOM 760 C CA . ALA A 1 100 ? 22.582 2.851 -36.111 1.00 81.31 100 ALA A CA 1
ATOM 761 C C . ALA A 1 100 ? 23.603 2.582 -37.231 1.00 81.31 100 ALA A C 1
ATOM 763 O O . ALA A 1 100 ? 24.375 3.468 -37.603 1.00 81.31 100 ALA A O 1
ATOM 764 N N . ASN A 1 101 ? 23.576 1.377 -37.804 1.00 77.31 101 ASN A N 1
ATOM 765 C CA . ASN A 1 101 ? 24.476 0.975 -38.884 1.00 77.31 101 ASN A CA 1
ATOM 766 C C . ASN A 1 101 ? 23.884 1.199 -40.284 1.00 77.31 101 ASN A C 1
ATOM 768 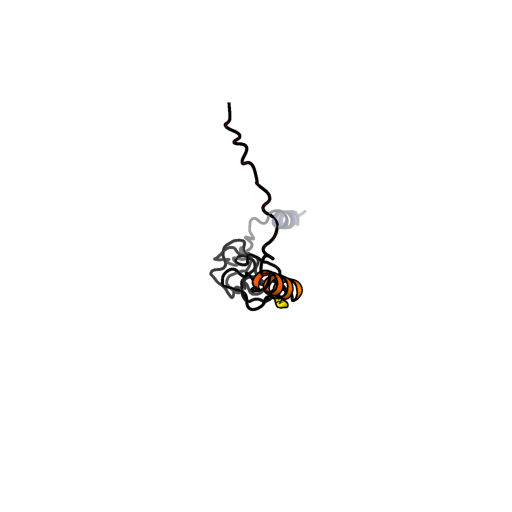O O . ASN A 1 101 ? 24.570 0.978 -41.289 1.00 77.31 101 ASN A O 1
ATOM 772 N N . TRP A 1 102 ? 22.634 1.659 -40.373 1.00 78.25 102 TRP A N 1
ATOM 773 C CA . TRP A 1 102 ? 22.004 1.999 -41.638 1.00 78.25 102 TRP A CA 1
ATOM 774 C C . TRP A 1 102 ? 22.632 3.274 -42.207 1.00 78.25 102 TRP A C 1
ATOM 776 O O . TRP A 1 102 ? 22.303 4.399 -41.833 1.00 78.25 102 TRP A O 1
ATOM 786 N N . LYS A 1 103 ? 23.562 3.104 -43.151 1.00 68.56 103 LYS A N 1
ATOM 787 C CA . LYS A 1 103 ? 23.984 4.200 -44.023 1.00 68.56 103 LYS A CA 1
ATOM 788 C C . LYS A 1 103 ? 22.849 4.463 -45.015 1.00 68.56 103 LYS A C 1
ATOM 790 O O . LYS A 1 103 ? 22.514 3.540 -45.762 1.00 68.56 103 LYS A O 1
ATOM 795 N N . PRO A 1 104 ? 22.293 5.687 -45.089 1.00 63.38 104 PRO A N 1
ATOM 796 C CA . PRO A 1 104 ? 21.391 6.026 -46.172 1.00 63.38 104 PRO A CA 1
ATOM 797 C C . PRO A 1 104 ? 22.189 5.869 -47.463 1.00 63.38 104 PRO A C 1
ATOM 799 O O . PRO A 1 104 ? 23.186 6.559 -47.688 1.00 63.38 104 PRO A O 1
ATOM 802 N N . THR A 1 105 ? 21.802 4.903 -48.288 1.00 62.19 105 THR A N 1
ATOM 803 C CA . THR A 1 105 ? 22.332 4.778 -49.638 1.00 62.19 105 THR A CA 1
ATOM 804 C C . THR A 1 105 ? 21.974 6.064 -50.363 1.00 62.19 105 THR A C 1
ATOM 806 O O . THR A 1 105 ? 20.812 6.322 -50.667 1.00 62.19 105 THR A O 1
ATOM 809 N N . SER A 1 106 ? 22.983 6.901 -50.575 1.00 60.97 106 SER A N 1
ATOM 810 C CA . SER A 1 106 ? 22.937 8.064 -51.445 1.00 60.97 106 SER A CA 1
ATOM 811 C C . SER A 1 106 ? 22.300 7.673 -52.779 1.00 60.97 106 SER A C 1
ATOM 813 O O . SER A 1 106 ? 22.904 6.925 -53.547 1.00 60.97 106 SER A O 1
ATOM 815 N N . GLY A 1 107 ? 21.092 8.163 -53.053 1.00 54.94 107 GLY A N 1
ATOM 816 C CA . GLY A 1 107 ? 20.451 7.953 -54.348 1.00 54.94 107 GLY A CA 1
ATOM 817 C C . GLY A 1 107 ? 18.944 8.153 -54.328 1.00 54.94 107 GLY A C 1
ATOM 818 O O . GLY A 1 107 ? 18.202 7.181 -54.303 1.00 54.94 107 GLY A O 1
ATOM 819 N N . GLY A 1 108 ? 18.503 9.411 -54.390 1.00 47.88 108 GLY A N 1
ATOM 820 C CA . GLY A 1 108 ? 17.115 9.759 -54.702 1.00 47.88 108 GLY A CA 1
ATOM 821 C C . GLY A 1 108 ? 16.571 10.867 -53.815 1.00 47.88 108 GLY A C 1
ATOM 822 O O . GLY A 1 108 ? 15.877 10.599 -52.842 1.00 47.88 108 GLY A O 1
ATOM 823 N N . GLY A 1 109 ? 16.888 12.120 -54.147 1.00 53.75 109 GLY A N 1
ATOM 824 C CA . GLY A 1 109 ? 16.198 13.261 -53.559 1.00 53.75 109 GLY A CA 1
ATOM 825 C C . GLY A 1 109 ? 14.710 13.191 -53.894 1.00 53.75 109 GLY A C 1
ATOM 826 O O . GLY A 1 109 ? 14.339 13.289 -55.060 1.00 53.75 109 GLY A O 1
ATOM 827 N N . VAL A 1 110 ? 13.865 13.043 -52.875 1.00 55.19 110 VAL A N 1
ATOM 828 C CA . VAL A 1 110 ? 12.470 13.467 -52.965 1.00 55.19 110 VAL A CA 1
ATOM 829 C C . VAL A 1 110 ? 12.439 14.906 -52.468 1.00 55.19 110 VAL A C 1
ATOM 831 O O . VAL A 1 110 ? 12.693 15.208 -51.302 1.00 55.19 110 VAL A O 1
ATOM 834 N N . SER A 1 111 ? 12.216 15.818 -53.406 1.00 53.12 111 SER A N 1
ATOM 835 C CA . SER A 1 111 ? 11.867 17.205 -53.146 1.00 53.12 111 SER A CA 1
ATOM 836 C C . SER A 1 111 ? 10.537 17.230 -52.393 1.00 53.12 111 SER A C 1
ATOM 838 O O . SER A 1 111 ? 9.468 17.186 -53.001 1.00 53.12 111 SER A O 1
ATOM 840 N N . GLY A 1 112 ? 10.597 17.259 -51.064 1.00 49.31 112 GLY A N 1
ATOM 841 C CA . GLY A 1 112 ? 9.456 17.606 -50.231 1.00 49.31 112 GLY A CA 1
ATOM 842 C C . GLY A 1 112 ? 9.187 19.099 -50.373 1.00 49.31 112 GLY A C 1
ATOM 843 O O . GLY A 1 112 ? 9.791 19.906 -49.670 1.00 49.31 112 GLY A O 1
ATOM 844 N N . SER A 1 113 ? 8.319 19.472 -51.313 1.00 50.31 113 SER A N 1
ATOM 845 C CA . SER A 1 113 ? 7.708 20.797 -51.353 1.00 50.31 113 SER A CA 1
ATOM 846 C C . SER A 1 113 ? 6.961 21.018 -50.039 1.00 50.31 113 SER A C 1
ATOM 848 O O . SER A 1 113 ? 5.894 20.450 -49.820 1.00 50.31 113 SER A O 1
ATOM 850 N N . GLY A 1 114 ? 7.548 21.818 -49.148 1.00 45.41 114 GLY A N 1
ATOM 851 C CA . GLY A 1 114 ? 6.870 22.345 -47.973 1.00 45.41 114 GLY A CA 1
ATOM 852 C C . GLY A 1 114 ? 5.751 23.277 -48.420 1.00 45.41 114 GLY A C 1
ATOM 853 O O . GLY A 1 114 ? 5.998 24.436 -48.739 1.00 45.41 114 GLY A O 1
ATOM 854 N N . GLY A 1 115 ? 4.529 22.751 -48.485 1.00 43.97 115 GLY A N 1
ATOM 855 C CA . GLY A 1 115 ? 3.322 23.563 -48.521 1.00 43.97 115 GLY A CA 1
ATOM 856 C C . GLY A 1 115 ? 3.088 24.132 -47.129 1.00 43.97 115 GLY A C 1
ATOM 857 O O . GLY A 1 115 ? 2.749 23.388 -46.211 1.00 43.97 115 GLY A O 1
ATOM 858 N N . GLY A 1 116 ? 3.317 25.436 -46.976 1.00 46.25 116 GLY A N 1
ATOM 859 C CA . GLY A 1 116 ? 2.834 26.197 -45.832 1.00 46.25 116 GLY A CA 1
ATOM 860 C C . GLY A 1 116 ? 1.310 26.129 -45.784 1.00 46.25 116 GLY A C 1
ATOM 861 O O . GLY A 1 116 ? 0.638 26.338 -46.792 1.00 46.25 116 GLY A O 1
ATOM 862 N N . MET A 1 117 ? 0.779 25.769 -44.620 1.00 52.50 117 MET A N 1
ATOM 863 C CA . MET A 1 117 ? -0.613 26.009 -44.259 1.00 52.50 117 MET A CA 1
ATOM 864 C C . MET A 1 117 ? -0.607 27.137 -43.234 1.00 52.50 117 MET A C 1
ATOM 866 O O . MET A 1 117 ? -0.593 26.916 -42.025 1.00 52.50 117 MET A O 1
ATOM 870 N N . ASP A 1 118 ? -0.536 28.357 -43.745 1.00 49.78 118 ASP A N 1
ATOM 871 C CA . ASP A 1 118 ? -0.884 29.578 -43.044 1.00 49.78 118 ASP A CA 1
ATOM 872 C C . ASP A 1 118 ? -2.405 29.594 -42.857 1.00 49.78 118 ASP A C 1
ATOM 874 O O . ASP A 1 118 ? -3.184 29.493 -43.805 1.00 49.78 118 ASP A O 1
ATOM 878 N N . GLY A 1 119 ? -2.808 29.635 -41.588 1.00 50.25 119 GLY A N 1
ATOM 879 C CA . GLY A 1 119 ? -4.197 29.717 -41.176 1.00 50.25 119 GLY A CA 1
ATOM 880 C C . GLY A 1 119 ? -4.815 31.074 -41.500 1.00 50.25 119 GLY A C 1
ATOM 881 O O . GLY A 1 119 ? -4.189 32.119 -41.310 1.00 50.25 119 GLY A O 1
ATOM 882 N N . ALA A 1 120 ? -6.074 31.019 -41.924 1.00 47.59 120 ALA A N 1
ATOM 883 C CA . ALA A 1 120 ? -7.055 32.094 -41.875 1.00 47.59 120 ALA A CA 1
ATOM 884 C C . ALA A 1 120 ? -8.406 31.486 -41.480 1.00 47.59 120 ALA A C 1
ATOM 886 O O . ALA A 1 120 ? -8.717 30.383 -41.991 1.00 47.59 120 ALA A O 1
#

pLDDT: mean 74.73, std 10.82, range [43.97, 86.56]

Radius of gyration: 32.58 Å; chains: 1; bounding box: 68×42×94 Å

Sequence (120 aa):
NPNNYLYNELNNPRHMKQPKILLPDGDNDGVTDQFDLEPNTPAGAAVDAHGRAKDTDGDGVPDYKDKEILTQLSCFPVDKDGVGKCPEPACCKEIKDMMANWKPTSGGGVSGSGGGMDGA

Foldseek 3Di:
DVCVVVVVCVVPVPPDPPPPPPQDLQQQCPAGPVQAPPSPDHHPAHADSSNHADQQQPLPAHCVQAPCSHDDPQQPNADNSNHGNHDDPPVVVVVVVVVVPDDPPPDDDDPPPPDDPDDD